Protein AF-A0A7X6XR40-F1 (afdb_monomer)

Mean predicted aligned error: 2.93 Å

Structure (mmCIF, N/CA/C/O backbone):
data_AF-A0A7X6XR40-F1
#
_entry.id   AF-A0A7X6XR40-F1
#
loop_
_atom_site.group_PDB
_atom_site.id
_atom_site.type_symbol
_atom_site.label_atom_id
_atom_site.label_alt_id
_atom_site.label_comp_id
_atom_site.label_asym_id
_atom_site.label_entity_id
_atom_site.label_seq_id
_atom_site.pdbx_PDB_ins_code
_atom_site.Cartn_x
_atom_site.Cartn_y
_atom_site.Cartn_z
_atom_site.occupancy
_atom_site.B_iso_or_equiv
_atom_site.auth_seq_id
_atom_site.auth_comp_id
_atom_site.auth_asym_id
_atom_site.auth_atom_id
_atom_site.pdbx_PDB_model_num
ATOM 1 N N . MET A 1 1 ? 4.970 -4.796 6.712 1.00 88.38 1 MET A N 1
ATOM 2 C CA . MET A 1 1 ? 3.882 -3.831 7.038 1.00 88.38 1 MET A CA 1
ATOM 3 C C . MET A 1 1 ? 2.537 -4.477 6.738 1.00 88.38 1 MET A C 1
ATOM 5 O O . MET A 1 1 ? 2.400 -4.984 5.636 1.00 88.38 1 MET A O 1
ATOM 9 N N . GLU A 1 2 ? 1.564 -4.469 7.660 1.00 93.38 2 GLU A N 1
ATOM 10 C CA . GLU A 1 2 ? 0.264 -5.142 7.457 1.00 93.38 2 GLU A CA 1
ATOM 11 C C . GLU A 1 2 ? -0.925 -4.172 7.443 1.00 93.38 2 GLU A C 1
ATOM 13 O O . GLU A 1 2 ? -1.208 -3.503 8.439 1.00 93.38 2 GLU A O 1
ATOM 18 N N . LEU A 1 3 ? -1.663 -4.157 6.332 1.00 94.62 3 LEU A N 1
ATOM 19 C CA . LEU A 1 3 ? -2.835 -3.304 6.114 1.00 94.62 3 LEU A CA 1
ATOM 20 C C . LEU A 1 3 ? -3.944 -4.071 5.392 1.00 94.62 3 LEU A C 1
ATOM 22 O O . LEU A 1 3 ? -3.682 -5.084 4.743 1.00 94.62 3 LEU A O 1
ATOM 26 N N . SER A 1 4 ? -5.181 -3.583 5.470 1.00 95.31 4 SER A N 1
ATOM 27 C CA . SER A 1 4 ? -6.272 -4.093 4.631 1.00 95.31 4 SER A CA 1
ATOM 28 C C . SER A 1 4 ? -6.017 -3.816 3.145 1.00 95.31 4 SER A C 1
ATOM 30 O O . SER A 1 4 ? -5.363 -2.836 2.776 1.00 95.31 4 SER A O 1
ATOM 32 N N . ALA A 1 5 ? -6.581 -4.639 2.263 1.00 95.00 5 ALA A N 1
ATOM 33 C CA . ALA A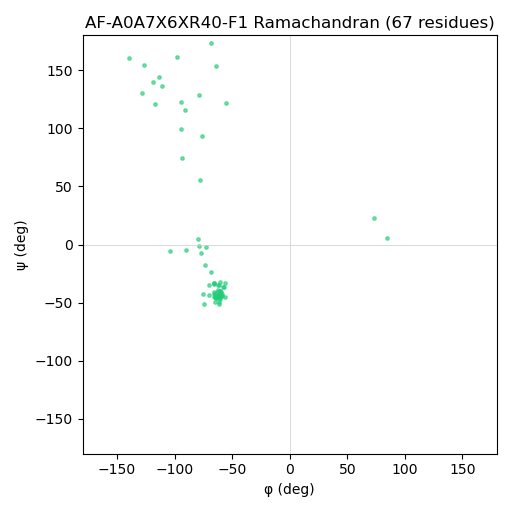 1 5 ? -6.498 -4.432 0.819 1.00 95.00 5 ALA A CA 1
ATOM 34 C C . ALA A 1 5 ? -7.039 -3.052 0.396 1.00 95.00 5 ALA A C 1
ATOM 36 O O . ALA A 1 5 ? -6.496 -2.423 -0.515 1.00 95.00 5 ALA A O 1
ATOM 37 N N . LYS A 1 6 ? -8.058 -2.534 1.095 1.00 95.44 6 LYS A N 1
ATOM 38 C CA . LYS A 1 6 ? -8.585 -1.174 0.907 1.00 95.44 6 LYS A CA 1
ATOM 39 C C . LYS A 1 6 ? -7.585 -0.079 1.280 1.00 95.44 6 LYS A C 1
ATOM 41 O O . LYS A 1 6 ? -7.480 0.920 0.572 1.00 95.44 6 LYS A O 1
ATOM 46 N N . GLU A 1 7 ? -6.866 -0.234 2.385 1.00 96.62 7 GLU A N 1
ATOM 47 C CA . GLU A 1 7 ? -5.812 0.704 2.790 1.00 96.62 7 GLU A CA 1
ATOM 48 C C . GLU A 1 7 ? -4.657 0.688 1.792 1.00 96.62 7 GLU A C 1
ATOM 50 O O . GLU A 1 7 ? -4.247 1.744 1.309 1.00 96.62 7 GLU A O 1
ATOM 55 N N . TRP A 1 8 ? -4.220 -0.503 1.379 1.00 96.56 8 TRP A N 1
ATOM 56 C CA . TRP A 1 8 ? -3.218 -0.642 0.329 1.00 96.56 8 TRP A CA 1
ATOM 57 C C . TRP A 1 8 ? -3.635 0.013 -0.985 1.00 96.56 8 TRP A C 1
ATOM 59 O O . TRP A 1 8 ? -2.800 0.610 -1.664 1.00 96.56 8 TRP A O 1
ATOM 69 N N . ARG A 1 9 ? -4.922 -0.053 -1.343 1.00 96.00 9 ARG A N 1
ATOM 70 C CA . ARG A 1 9 ? -5.434 0.599 -2.551 1.00 96.00 9 ARG A CA 1
ATOM 71 C C . ARG A 1 9 ? -5.250 2.112 -2.506 1.00 96.00 9 ARG A C 1
ATOM 73 O O . ARG A 1 9 ? -4.820 2.694 -3.496 1.00 96.00 9 ARG A O 1
ATOM 80 N N . LYS A 1 10 ? -5.515 2.739 -1.360 1.00 96.75 10 LYS A N 1
ATOM 81 C CA . LYS A 1 10 ? -5.308 4.184 -1.196 1.00 96.75 10 LYS A CA 1
ATOM 82 C C . LYS A 1 10 ? -3.829 4.558 -1.273 1.00 96.75 10 LYS A C 1
ATOM 84 O O . LYS A 1 10 ? -3.492 5.555 -1.900 1.00 96.75 10 LYS A O 1
ATOM 89 N N . ILE A 1 11 ? -2.951 3.760 -0.663 1.00 97.06 11 ILE A N 1
ATOM 90 C CA . ILE A 1 11 ? -1.493 3.963 -0.737 1.00 97.06 11 ILE A CA 1
ATOM 91 C C . ILE A 1 11 ? -1.022 3.873 -2.185 1.00 97.06 11 ILE A C 1
ATOM 93 O O . ILE A 1 11 ? -0.287 4.737 -2.655 1.00 97.06 11 ILE A O 1
ATOM 97 N N . TRP A 1 12 ? -1.483 2.849 -2.902 1.00 97.31 12 TRP A N 1
ATOM 98 C CA . TRP A 1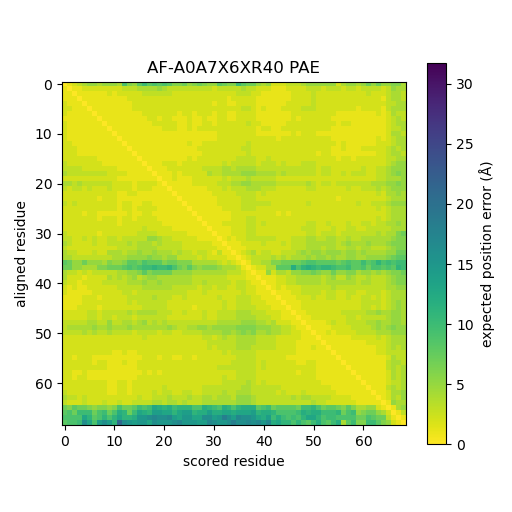 12 ? -1.204 2.674 -4.320 1.00 97.31 12 TRP A CA 1
ATOM 99 C C . TRP A 1 12 ? -1.631 3.894 -5.148 1.00 97.31 12 TRP A C 1
ATOM 101 O O . TRP A 1 12 ? -0.842 4.370 -5.960 1.00 97.31 12 TRP A O 1
ATOM 111 N N . GLU A 1 13 ? -2.832 4.437 -4.912 1.00 97.38 13 GLU A N 1
ATOM 112 C CA . GLU A 1 13 ? -3.320 5.644 -5.598 1.00 97.38 13 GLU A CA 1
ATOM 113 C C . GLU A 1 13 ? -2.428 6.859 -5.321 1.00 97.38 13 GLU A C 1
ATOM 115 O O . GLU A 1 13 ? -2.098 7.590 -6.253 1.00 97.38 13 GLU A O 1
ATOM 120 N N . GLN A 1 14 ? -1.997 7.061 -4.070 1.00 97.56 14 GLN A N 1
ATOM 121 C CA . GLN A 1 14 ? -1.075 8.149 -3.719 1.00 97.56 14 GLN A CA 1
ATOM 122 C C . GLN A 1 14 ? 0.265 7.999 -4.444 1.00 97.56 14 GLN A C 1
ATOM 124 O O . GLN A 1 14 ? 0.692 8.915 -5.138 1.00 97.56 14 GLN A O 1
ATOM 129 N N . LEU A 1 15 ? 0.890 6.822 -4.361 1.00 97.19 15 LEU A N 1
ATOM 130 C CA . LEU A 1 15 ? 2.175 6.557 -5.012 1.00 97.19 15 LEU A CA 1
ATOM 131 C C . LEU A 1 15 ? 2.100 6.711 -6.533 1.00 97.19 15 LEU A C 1
ATOM 133 O O . LEU A 1 15 ? 3.023 7.249 -7.141 1.00 97.19 15 LEU A O 1
ATOM 137 N N . TYR A 1 16 ? 1.008 6.258 -7.150 1.00 96.75 16 TYR A N 1
ATOM 138 C CA . TYR A 1 16 ? 0.791 6.417 -8.584 1.00 96.75 16 TYR A CA 1
ATOM 139 C C . TYR A 1 16 ? 0.668 7.897 -8.974 1.00 96.75 16 TYR A C 1
ATOM 141 O O . TYR A 1 16 ? 1.333 8.338 -9.911 1.00 96.75 16 TYR A O 1
ATOM 149 N N . ASN A 1 17 ? -0.124 8.673 -8.229 1.00 96.31 17 ASN A N 1
ATOM 150 C CA . ASN A 1 17 ? -0.309 10.106 -8.476 1.00 96.31 17 ASN A CA 1
ATOM 151 C C . ASN A 1 17 ? 0.973 10.920 -8.241 1.00 96.31 17 ASN A C 1
ATOM 153 O O . ASN A 1 17 ? 1.220 11.885 -8.960 1.00 96.31 17 ASN A O 1
ATOM 157 N N . ASP A 1 18 ? 1.804 10.499 -7.288 1.00 95.00 18 ASP A N 1
ATOM 158 C CA . ASP A 1 18 ? 3.097 11.118 -6.977 1.00 95.00 18 ASP A CA 1
ATOM 159 C C . ASP A 1 18 ? 4.208 10.718 -7.973 1.00 95.00 18 ASP A C 1
ATOM 161 O O . ASP A 1 18 ? 5.343 11.182 -7.877 1.00 95.00 18 ASP A O 1
ATOM 165 N N . GLY A 1 19 ? 3.903 9.862 -8.956 1.00 96.31 19 GLY A N 1
ATOM 166 C CA . GLY A 1 19 ? 4.847 9.438 -9.993 1.00 96.31 19 GLY A CA 1
ATOM 167 C C . GLY A 1 19 ? 5.751 8.268 -9.593 1.00 96.31 19 GLY A C 1
ATOM 168 O O . GLY A 1 19 ? 6.597 7.849 -10.386 1.00 96.31 19 GLY A O 1
ATOM 169 N N . HIS A 1 20 ? 5.543 7.660 -8.422 1.00 96.25 20 HIS A N 1
ATOM 170 C CA . HIS A 1 20 ? 6.254 6.463 -7.959 1.00 96.25 20 HIS A CA 1
ATOM 171 C C . HIS A 1 20 ? 5.713 5.182 -8.624 1.00 96.25 20 HIS A C 1
ATOM 173 O O . HIS A 1 20 ? 5.323 4.217 -7.964 1.00 96.25 20 HIS A O 1
ATOM 179 N N . SER A 1 21 ? 5.707 5.159 -9.962 1.00 94.38 21 SER A N 1
ATOM 180 C CA . SER A 1 21 ? 5.079 4.106 -10.778 1.00 94.38 21 SER A CA 1
ATOM 181 C C . SER A 1 21 ? 5.661 2.711 -10.538 1.00 94.38 21 SER A C 1
ATOM 183 O O . SER A 1 21 ? 4.923 1.733 -10.593 1.00 94.38 21 SER A O 1
ATOM 185 N N . ASN A 1 22 ? 6.958 2.603 -10.228 1.00 95.44 22 ASN A N 1
ATOM 186 C CA . ASN A 1 22 ? 7.584 1.317 -9.903 1.00 95.44 22 ASN A CA 1
ATOM 187 C C . ASN A 1 22 ? 7.021 0.738 -8.598 1.00 95.44 22 ASN A C 1
ATOM 189 O O . ASN A 1 22 ? 6.652 -0.435 -8.545 1.00 95.44 22 ASN A O 1
ATOM 193 N N . LEU A 1 23 ? 6.899 1.578 -7.567 1.00 95.44 23 LEU A N 1
ATOM 194 C CA . LEU A 1 23 ? 6.406 1.176 -6.252 1.00 95.44 23 LEU A CA 1
ATOM 195 C C . LEU A 1 23 ? 4.910 0.857 -6.293 1.00 95.44 23 LEU A C 1
ATOM 197 O O . LEU A 1 23 ? 4.470 -0.177 -5.796 1.00 95.44 23 LEU A O 1
ATOM 201 N N . ALA A 1 24 ? 4.136 1.701 -6.979 1.00 96.69 24 ALA A N 1
ATOM 202 C CA . ALA A 1 24 ? 2.730 1.442 -7.253 1.00 96.69 24 ALA A CA 1
ATOM 203 C C . ALA A 1 24 ? 2.547 0.145 -8.068 1.00 96.69 24 ALA A C 1
ATOM 205 O O . ALA A 1 24 ? 1.706 -0.688 -7.738 1.00 96.69 24 ALA A O 1
ATOM 206 N N . GLY A 1 25 ? 3.359 -0.076 -9.103 1.00 96.62 25 GLY A N 1
ATOM 207 C CA . GLY A 1 25 ? 3.321 -1.298 -9.908 1.00 96.62 25 GLY A CA 1
ATOM 208 C C . GLY A 1 25 ? 3.575 -2.555 -9.078 1.00 96.62 25 GLY A C 1
ATOM 209 O O . GLY A 1 25 ? 2.843 -3.533 -9.210 1.00 96.62 25 GLY A O 1
ATOM 210 N N . ARG A 1 26 ? 4.550 -2.504 -8.166 1.00 95.75 26 ARG A N 1
ATOM 211 C CA . ARG A 1 26 ? 4.849 -3.594 -7.232 1.00 95.75 26 ARG A CA 1
ATOM 212 C C . ARG A 1 26 ? 3.671 -3.907 -6.305 1.00 95.75 26 ARG A C 1
ATOM 214 O O . ARG A 1 26 ? 3.245 -5.053 -6.238 1.00 95.75 26 ARG A O 1
ATOM 221 N N . ILE A 1 27 ? 3.093 -2.891 -5.662 1.00 96.12 27 ILE A N 1
ATOM 222 C CA . ILE A 1 27 ? 1.917 -3.063 -4.790 1.00 96.12 27 ILE A CA 1
ATOM 223 C C . ILE A 1 27 ? 0.745 -3.665 -5.579 1.00 96.12 27 ILE A C 1
ATOM 225 O O . ILE A 1 27 ? 0.102 -4.600 -5.110 1.00 96.12 27 ILE A O 1
ATOM 229 N N . ALA A 1 28 ? 0.488 -3.181 -6.798 1.00 95.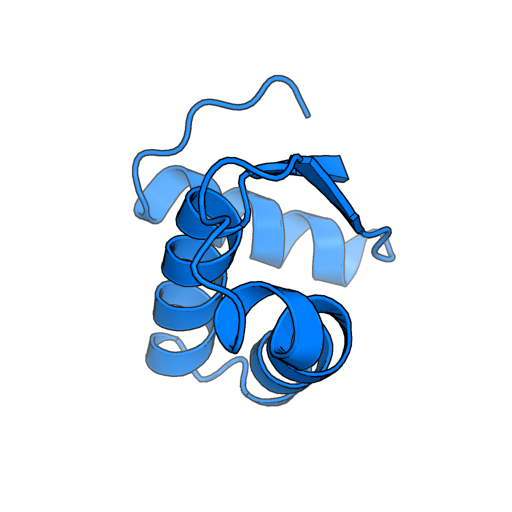56 28 ALA A N 1
ATOM 230 C CA . ALA A 1 28 ? -0.563 -3.728 -7.655 1.00 95.56 28 ALA A CA 1
ATOM 231 C C . ALA A 1 28 ? -0.288 -5.167 -8.110 1.00 95.56 28 ALA A C 1
ATOM 233 O O . ALA A 1 28 ? -1.232 -5.937 -8.268 1.00 95.56 28 ALA A O 1
ATOM 234 N N . HIS A 1 29 ? 0.975 -5.542 -8.318 1.00 95.38 29 HIS A N 1
ATOM 235 C CA . HIS A 1 29 ? 1.351 -6.918 -8.626 1.00 95.38 29 HIS A CA 1
ATOM 236 C C . HIS A 1 29 ? 1.041 -7.849 -7.448 1.00 95.38 29 HIS A C 1
ATOM 238 O O . HIS A 1 29 ? 0.355 -8.856 -7.626 1.00 95.38 29 HIS A O 1
ATOM 244 N N . ASP A 1 30 ? 1.467 -7.465 -6.243 1.00 93.81 30 ASP A N 1
ATOM 245 C CA . ASP A 1 30 ? 1.317 -8.292 -5.045 1.00 93.81 30 ASP A CA 1
ATOM 246 C C . ASP A 1 30 ? -0.150 -8.391 -4.592 1.00 93.81 30 ASP A C 1
ATOM 248 O O . ASP A 1 30 ? -0.596 -9.445 -4.144 1.00 93.81 30 ASP A O 1
ATOM 252 N N . LEU A 1 31 ? -0.939 -7.324 -4.758 1.00 94.50 31 LEU A N 1
ATOM 253 C CA . LEU A 1 31 ? -2.331 -7.248 -4.289 1.00 94.50 31 LEU A CA 1
ATOM 254 C C . LEU A 1 31 ? -3.383 -7.395 -5.382 1.00 94.50 31 LEU A C 1
ATOM 256 O O . LEU A 1 31 ? -4.571 -7.460 -5.067 1.00 94.50 31 LEU A O 1
ATOM 260 N N . GLY A 1 32 ? -2.988 -7.462 -6.653 1.00 91.12 32 GLY A N 1
ATOM 261 C CA . GLY A 1 32 ? -3.930 -7.496 -7.771 1.00 91.12 32 GLY A CA 1
ATOM 262 C C . GLY A 1 32 ? -4.917 -8.657 -7.667 1.00 91.12 32 GLY A C 1
ATOM 263 O O . GLY A 1 32 ? -6.100 -8.496 -7.950 1.00 91.12 32 GLY A O 1
ATOM 264 N N . HIS A 1 33 ? -4.464 -9.809 -7.168 1.00 91.19 33 HIS A N 1
ATOM 265 C CA . HIS A 1 33 ? -5.333 -10.958 -6.917 1.00 91.19 33 HIS A CA 1
ATOM 266 C C . HIS A 1 33 ? -6.369 -10.699 -5.807 1.00 91.19 33 HIS A C 1
ATOM 268 O O . HIS A 1 33 ? -7.496 -11.176 -5.912 1.00 91.19 33 HIS A O 1
ATOM 274 N N . VAL A 1 34 ? -6.020 -9.914 -4.782 1.00 93.31 34 VAL A N 1
ATOM 275 C CA . VAL A 1 34 ? -6.923 -9.548 -3.679 1.00 93.31 34 VAL A CA 1
ATOM 276 C C . VAL A 1 34 ? -7.927 -8.494 -4.129 1.00 93.31 34 VAL A C 1
ATOM 278 O O . VAL A 1 34 ? -9.110 -8.632 -3.846 1.00 93.31 34 VAL A O 1
ATOM 281 N N . TRP A 1 35 ? -7.496 -7.478 -4.881 1.00 91.19 35 TRP A N 1
ATOM 282 C CA . TRP A 1 35 ? -8.400 -6.451 -5.421 1.00 91.19 35 TRP A CA 1
ATOM 283 C C . TRP A 1 35 ? -9.352 -6.972 -6.498 1.00 91.19 35 TRP A C 1
ATOM 285 O O . TRP A 1 35 ? -10.413 -6.392 -6.700 1.00 91.19 35 TRP A O 1
ATOM 295 N N . ASN A 1 36 ? -8.992 -8.063 -7.178 1.00 90.00 36 ASN A N 1
ATOM 296 C CA . ASN A 1 36 ? -9.899 -8.779 -8.076 1.00 90.00 36 ASN A CA 1
ATOM 297 C C . ASN A 1 36 ? -10.911 -9.663 -7.324 1.00 90.00 36 ASN A C 1
ATOM 299 O O . ASN A 1 36 ? -11.798 -10.238 -7.951 1.00 90.00 36 ASN A O 1
ATOM 303 N N . SER A 1 37 ? -10.773 -9.796 -6.004 1.00 89.50 37 SER A N 1
ATOM 304 C CA . SER A 1 37 ? -11.768 -10.419 -5.134 1.00 89.50 37 SER A CA 1
ATOM 305 C C . SER A 1 37 ? -12.641 -9.351 -4.467 1.00 89.50 37 SER A C 1
ATOM 307 O O . SER A 1 37 ? -12.240 -8.198 -4.335 1.00 89.50 37 SER A O 1
ATOM 309 N N . ASP A 1 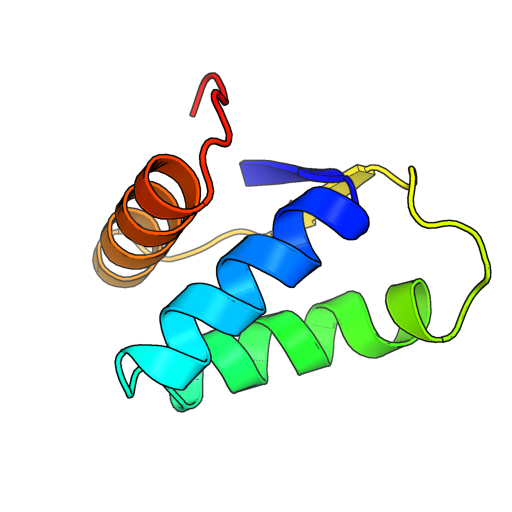38 ? -13.808 -9.742 -3.960 1.00 87.44 38 ASP A N 1
ATOM 310 C CA . ASP A 1 38 ? -14.669 -8.838 -3.185 1.00 87.44 38 ASP A CA 1
ATOM 311 C C . ASP A 1 38 ? -14.207 -8.666 -1.720 1.00 87.44 38 ASP A C 1
ATOM 313 O O . ASP A 1 38 ? -14.878 -8.005 -0.925 1.00 87.44 38 ASP A O 1
ATOM 317 N N . ASN A 1 39 ? -13.061 -9.243 -1.329 1.00 89.62 39 ASN A N 1
ATOM 318 C CA . ASN A 1 39 ? -12.563 -9.211 0.047 1.00 89.62 39 ASN A CA 1
ATOM 319 C C . ASN A 1 39 ? -11.592 -8.044 0.300 1.00 89.62 39 ASN A C 1
ATOM 321 O O . ASN A 1 39 ? -10.380 -8.213 0.439 1.00 89.62 39 ASN A O 1
ATOM 325 N N . TRP A 1 40 ? -12.146 -6.838 0.398 1.00 91.44 40 TRP A N 1
ATOM 326 C CA . TRP A 1 40 ? -11.384 -5.599 0.604 1.00 91.44 40 TRP A CA 1
ATOM 327 C C . TRP A 1 40 ? -10.816 -5.421 2.020 1.00 91.44 40 TRP A C 1
ATOM 329 O O . TRP A 1 40 ? -9.897 -4.619 2.215 1.00 91.44 40 TRP A O 1
ATOM 339 N N . ASP A 1 41 ? -11.338 -6.168 2.993 1.00 93.56 41 ASP A N 1
ATOM 340 C CA . ASP A 1 41 ? -10.895 -6.135 4.390 1.00 93.56 41 ASP A CA 1
ATOM 341 C C . ASP A 1 41 ? -9.777 -7.149 4.678 1.00 93.56 41 ASP A C 1
ATOM 343 O O . ASP A 1 41 ? -9.216 -7.159 5.777 1.00 93.56 41 ASP A O 1
ATOM 347 N N . GLN A 1 42 ? -9.411 -7.981 3.693 1.00 93.31 42 GLN A N 1
ATOM 348 C CA . GLN A 1 42 ? -8.285 -8.900 3.813 1.00 93.31 42 GLN A CA 1
ATOM 349 C C . GLN A 1 42 ? -7.019 -8.128 4.184 1.00 93.31 42 GLN A C 1
ATOM 351 O O . GLN A 1 42 ? -6.583 -7.234 3.455 1.00 93.31 42 GLN A O 1
ATOM 356 N N . ARG A 1 43 ? -6.420 -8.495 5.318 1.00 94.00 43 ARG A N 1
ATOM 357 C CA . ARG A 1 43 ? -5.140 -7.949 5.761 1.00 94.00 43 ARG A CA 1
ATOM 358 C C . ARG A 1 43 ? -4.016 -8.632 4.998 1.00 94.00 43 ARG A C 1
ATOM 360 O O . ARG A 1 43 ? -3.965 -9.858 4.920 1.00 94.00 43 ARG A O 1
ATOM 367 N N . VAL A 1 44 ? -3.144 -7.828 4.412 1.00 93.75 44 VAL A N 1
ATOM 368 C CA . VAL A 1 44 ? -2.018 -8.284 3.606 1.00 93.75 44 VAL A CA 1
ATOM 369 C C . VAL A 1 44 ? -0.761 -7.614 4.121 1.00 93.75 44 VAL A C 1
ATOM 371 O O . VAL A 1 44 ? -0.717 -6.393 4.302 1.00 93.75 44 VAL A O 1
ATOM 374 N N . SER A 1 45 ? 0.253 -8.439 4.353 1.00 93.94 45 SER A N 1
ATOM 375 C CA . SER A 1 45 ? 1.578 -7.986 4.737 1.00 93.94 45 SER A CA 1
ATOM 376 C C . SER A 1 45 ? 2.456 -7.849 3.503 1.00 93.94 45 SER A C 1
ATOM 378 O O . SER A 1 45 ? 2.644 -8.823 2.780 1.00 93.94 45 SER A O 1
ATOM 380 N N . LEU A 1 46 ? 2.992 -6.651 3.283 1.00 93.38 46 LEU A N 1
ATOM 381 C CA . LEU A 1 46 ? 4.021 -6.389 2.280 1.00 93.38 46 LEU A CA 1
ATOM 382 C C . LEU A 1 46 ? 5.281 -5.875 2.975 1.00 93.38 46 LEU A C 1
ATOM 384 O O . LEU A 1 46 ? 5.201 -5.067 3.909 1.00 93.38 46 LEU A O 1
ATOM 388 N N . ASP A 1 47 ? 6.433 -6.333 2.501 1.00 92.81 47 ASP A N 1
ATOM 389 C CA . ASP A 1 47 ? 7.740 -5.932 3.013 1.00 92.81 47 ASP A CA 1
ATOM 390 C C . ASP A 1 47 ? 8.473 -5.086 1.983 1.00 92.81 47 ASP A C 1
ATOM 392 O O . ASP A 1 47 ? 8.499 -5.405 0.797 1.00 92.81 47 ASP A O 1
ATOM 396 N N . PHE A 1 48 ? 9.091 -4.006 2.440 1.00 91.38 48 PHE A N 1
ATOM 397 C CA . PHE A 1 48 ? 9.816 -3.055 1.608 1.00 91.38 48 PHE A CA 1
ATOM 398 C C . PHE A 1 48 ? 11.221 -2.874 2.168 1.00 91.38 48 PHE A C 1
ATOM 400 O O . PHE A 1 48 ? 11.444 -3.072 3.365 1.00 91.38 48 PHE A O 1
ATOM 407 N N . ASP A 1 49 ? 12.165 -2.489 1.314 1.00 93.12 49 ASP A N 1
ATOM 408 C CA . ASP A 1 49 ? 13.442 -1.989 1.811 1.00 93.12 49 ASP A CA 1
ATOM 409 C C . ASP A 1 49 ? 13.257 -0.627 2.506 1.00 93.12 49 ASP A C 1
ATOM 411 O O . ASP A 1 49 ? 12.165 -0.058 2.537 1.00 93.12 49 ASP A O 1
ATOM 415 N N . LEU A 1 50 ? 14.318 -0.113 3.130 1.00 91.06 50 LEU A N 1
ATOM 416 C CA . LEU A 1 50 ? 14.236 1.094 3.954 1.00 91.06 50 LEU A CA 1
ATOM 417 C C . LEU A 1 50 ? 13.797 2.340 3.160 1.00 91.06 50 LEU A C 1
ATOM 419 O O . LEU A 1 50 ? 13.134 3.216 3.719 1.00 91.06 50 LEU A O 1
ATOM 423 N N . GLU A 1 51 ? 14.201 2.443 1.893 1.00 91.44 51 GLU A N 1
ATOM 424 C CA . GLU A 1 51 ? 13.905 3.595 1.038 1.00 91.44 51 GLU A CA 1
ATOM 425 C C . GLU A 1 51 ? 12.441 3.558 0.597 1.00 91.44 51 GLU A C 1
ATOM 427 O O . GLU A 1 51 ? 11.689 4.503 0.855 1.00 91.44 51 GLU A O 1
ATOM 432 N N . ASP A 1 52 ? 12.016 2.418 0.058 1.00 94.44 52 ASP A N 1
ATOM 433 C CA . ASP A 1 52 ? 10.640 2.159 -0.346 1.00 94.44 52 ASP A CA 1
ATOM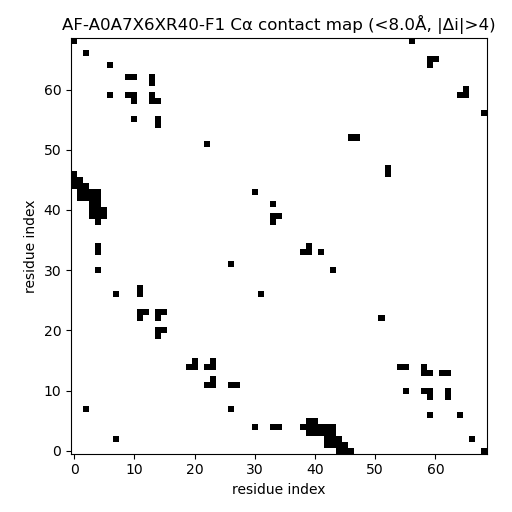 434 C C . ASP A 1 52 ? 9.673 2.278 0.841 1.00 94.44 5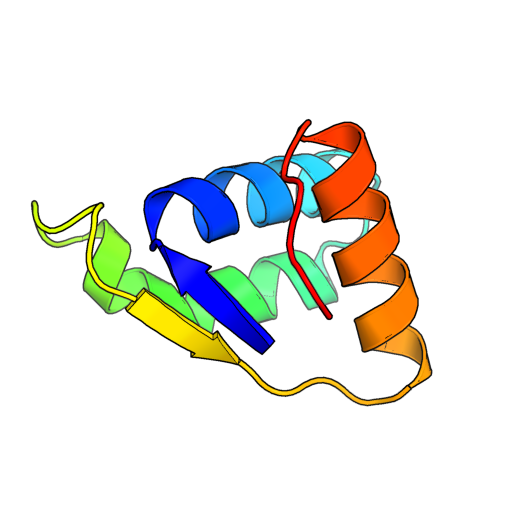2 ASP A C 1
ATOM 436 O O . ASP A 1 52 ? 8.593 2.861 0.722 1.00 94.44 5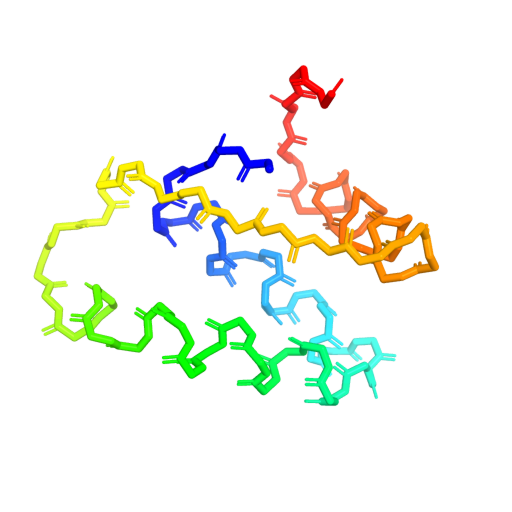2 ASP A O 1
ATOM 440 N N . CYS A 1 53 ? 10.065 1.776 2.017 1.00 93.50 53 CYS A N 1
ATOM 441 C CA . CYS A 1 53 ? 9.232 1.795 3.218 1.00 93.50 53 CYS A CA 1
ATOM 442 C C . CYS A 1 53 ? 8.870 3.225 3.638 1.00 93.50 53 CYS A C 1
ATOM 444 O O . CYS A 1 53 ? 7.717 3.487 3.981 1.00 93.50 53 CYS A O 1
ATOM 446 N N . ARG A 1 54 ? 9.811 4.176 3.548 1.00 93.38 54 ARG A N 1
ATOM 447 C CA . ARG A 1 54 ? 9.536 5.592 3.842 1.00 93.38 54 ARG A CA 1
ATOM 448 C C . ARG A 1 54 ? 8.518 6.191 2.882 1.00 93.38 54 ARG A C 1
ATOM 450 O O . ARG A 1 54 ? 7.590 6.856 3.329 1.00 93.38 54 ARG A O 1
ATOM 457 N N . LEU A 1 55 ? 8.654 5.922 1.584 1.00 95.12 55 LEU A N 1
ATOM 458 C CA . LEU A 1 55 ? 7.709 6.413 0.578 1.00 95.12 55 LEU A CA 1
ATOM 459 C C . LEU A 1 55 ? 6.305 5.835 0.796 1.00 95.12 55 LEU A C 1
ATOM 461 O O . LEU A 1 55 ? 5.316 6.562 0.705 1.00 95.12 55 LEU A O 1
ATOM 465 N N . VAL A 1 56 ? 6.216 4.546 1.135 1.00 95.25 56 VAL A N 1
ATOM 466 C CA . VAL A 1 56 ? 4.951 3.875 1.465 1.00 95.25 56 VAL A CA 1
ATOM 467 C C . VAL A 1 56 ? 4.313 4.472 2.721 1.00 95.25 56 VAL A C 1
ATOM 469 O O . VAL A 1 56 ? 3.117 4.757 2.710 1.00 95.25 56 VAL A O 1
ATOM 472 N N . GLN A 1 57 ? 5.089 4.696 3.786 1.00 94.19 57 GLN A N 1
ATOM 473 C CA . GLN A 1 57 ? 4.601 5.320 5.021 1.00 94.19 57 GLN A CA 1
ATOM 474 C C . GLN A 1 57 ? 4.094 6.744 4.771 1.00 94.19 57 GLN A C 1
ATOM 476 O O . GLN A 1 57 ? 2.995 7.093 5.202 1.00 94.19 57 GLN A O 1
ATOM 481 N N . ASP A 1 58 ? 4.849 7.549 4.028 1.00 94.31 58 ASP A N 1
ATOM 482 C CA . ASP A 1 58 ? 4.470 8.915 3.674 1.00 94.31 58 ASP A CA 1
ATOM 483 C C . ASP A 1 58 ? 3.179 8.949 2.839 1.00 94.31 58 ASP A C 1
ATOM 485 O O . ASP A 1 58 ? 2.271 9.743 3.110 1.00 94.31 58 ASP A O 1
ATOM 489 N N . ALA A 1 59 ? 3.060 8.055 1.853 1.00 95.75 59 ALA A N 1
ATOM 490 C CA . ALA A 1 59 ? 1.845 7.881 1.062 1.00 95.75 59 ALA A CA 1
ATOM 491 C C . ALA A 1 59 ? 0.657 7.434 1.930 1.00 95.75 59 ALA A C 1
ATOM 493 O O . ALA A 1 59 ? -0.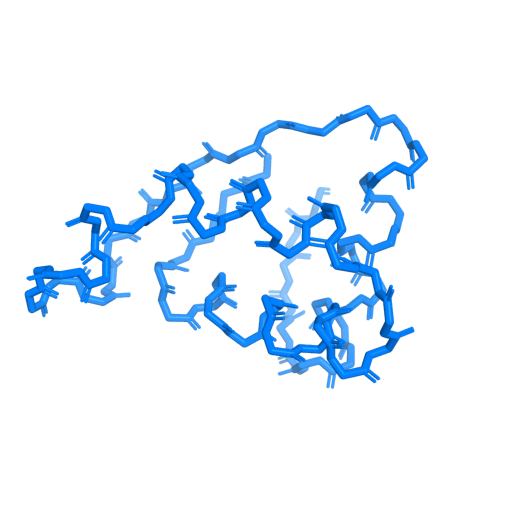459 7.928 1.762 1.00 95.75 59 ALA A O 1
ATOM 494 N N . ALA A 1 60 ? 0.885 6.548 2.900 1.00 95.19 60 ALA A N 1
ATOM 495 C CA . ALA A 1 60 ? -0.143 6.100 3.828 1.00 95.19 60 ALA A CA 1
ATOM 496 C C . ALA A 1 60 ? -0.641 7.219 4.752 1.00 95.19 60 ALA A C 1
ATOM 498 O O . ALA A 1 60 ? -1.852 7.378 4.920 1.00 95.19 60 ALA A O 1
ATOM 499 N N . VAL A 1 61 ? 0.262 8.050 5.280 1.00 94.81 61 VAL A N 1
ATOM 500 C CA . VAL A 1 61 ? -0.100 9.233 6.077 1.00 94.81 61 VAL A CA 1
ATOM 501 C C . VAL A 1 61 ? -0.928 10.212 5.242 1.00 94.81 61 VAL A C 1
ATOM 503 O O . VAL A 1 61 ? -1.976 10.668 5.703 1.00 94.81 61 VAL A O 1
ATOM 506 N N . ARG A 1 62 ? -0.530 10.486 3.989 1.00 94.62 62 ARG A N 1
ATOM 507 C CA . ARG A 1 62 ? -1.312 11.330 3.061 1.00 94.62 62 ARG A CA 1
ATOM 508 C C . ARG A 1 62 ? -2.684 10.741 2.732 1.00 94.62 62 ARG A C 1
ATOM 510 O O . ARG A 1 62 ? -3.655 11.482 2.612 1.00 94.62 62 ARG A O 1
ATOM 517 N N . ALA A 1 63 ? -2.784 9.418 2.646 1.00 94.06 63 ALA A N 1
ATOM 518 C CA . ALA A 1 63 ? -4.046 8.699 2.479 1.00 94.06 63 ALA A CA 1
ATOM 519 C C . ALA A 1 63 ? -4.933 8.686 3.745 1.00 94.06 63 ALA A C 1
ATOM 521 O O . ALA A 1 63 ? -6.037 8.129 3.713 1.00 94.06 63 ALA A O 1
ATOM 522 N N . GLY A 1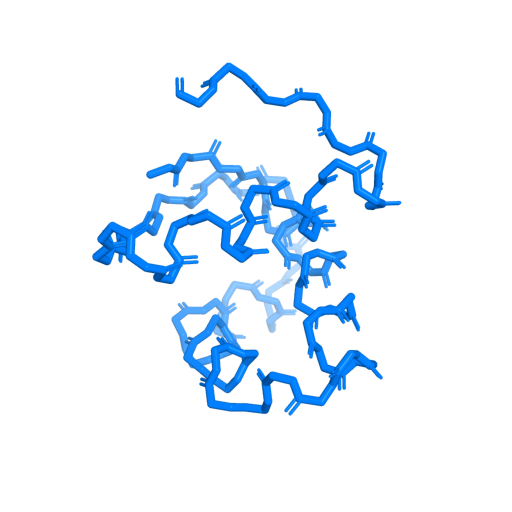 64 ? -4.471 9.277 4.855 1.00 94.31 64 GLY A N 1
ATOM 523 C CA . GLY A 1 64 ? -5.178 9.310 6.135 1.00 94.31 64 GLY A CA 1
ATOM 524 C C . GLY A 1 64 ? -5.183 7.967 6.866 1.00 94.31 64 GLY A C 1
ATOM 525 O O . GLY A 1 64 ? -6.081 7.712 7.668 1.00 94.31 64 GLY A O 1
ATOM 526 N N . ILE A 1 65 ? -4.225 7.086 6.569 1.00 93.69 65 ILE A N 1
ATOM 527 C CA . ILE A 1 65 ? -4.088 5.776 7.205 1.00 93.69 65 ILE A CA 1
ATOM 528 C C . ILE A 1 65 ? -3.168 5.938 8.410 1.00 93.69 65 ILE A C 1
ATOM 530 O O . ILE A 1 65 ? -1.988 6.259 8.280 1.00 93.69 65 ILE A O 1
ATOM 534 N N . SER A 1 66 ? -3.723 5.714 9.597 1.00 78.06 66 SER A N 1
ATOM 535 C CA . SER A 1 66 ? -2.946 5.641 10.827 1.00 78.06 66 SER A CA 1
ATOM 536 C C . SER A 1 66 ? -2.623 4.177 11.087 1.00 78.06 66 SER A C 1
ATOM 538 O O . SER A 1 66 ? -3.473 3.431 11.564 1.00 78.06 66 SER A O 1
ATOM 540 N N . ALA A 1 67 ? -1.413 3.758 10.734 1.00 70.12 67 ALA A N 1
ATOM 541 C CA . ALA A 1 67 ? -0.916 2.445 11.106 1.00 70.12 67 ALA A CA 1
ATOM 542 C C . ALA A 1 67 ? 0.256 2.582 12.074 1.00 70.12 67 ALA A C 1
ATOM 544 O O . ALA A 1 67 ? 1.070 3.502 11.980 1.00 70.12 67 ALA A O 1
ATOM 545 N N . SER A 1 68 ? 0.324 1.653 13.018 1.00 65.19 68 SER A N 1
ATOM 546 C CA . SER A 1 68 ? 1.501 1.399 13.838 1.00 65.19 68 SER A CA 1
ATOM 547 C C . SER A 1 68 ? 2.501 0.641 12.965 1.00 65.19 68 SER A C 1
ATOM 549 O O . SER A 1 68 ? 2.383 -0.573 12.801 1.00 65.19 68 SER A O 1
ATOM 551 N N . TRP A 1 69 ? 3.399 1.383 12.318 1.00 67.19 69 TRP A N 1
ATOM 552 C CA . TRP A 1 69 ? 4.453 0.836 11.462 1.00 67.19 69 TRP A CA 1
ATOM 553 C C . TRP A 1 69 ? 5.575 0.188 12.271 1.00 67.19 69 TRP A C 1
ATOM 555 O O . TRP A 1 69 ? 5.922 0.743 13.340 1.00 67.19 69 TRP A O 1
#

Foldseek 3Di:
DKDFQLLLVQLLVLCVVVVVCVLSVVSCVVCVVVVVDPRRRDIDDDDDPPVSVVSSVVSSVVSVHDDPD

Solvent-accessible surface area (backbone atoms only — not comparable to full-atom values): 3948 Å² total; per-residue (Å²): 88,79,40,30,47,54,56,50,50,45,26,36,52,42,29,43,74,74,64,40,48,69,61,22,50,51,53,46,63,76,40,43,72,47,71,75,41,92,55,46,74,47,70,46,72,52,85,66,55,79,70,56,40,51,55,50,51,54,26,24,50,74,60,70,51,88,71,95,123

Radius of gyration: 10.87 Å; Cα contacts (8 Å, |Δi|>4): 69; chains: 1; bounding box: 29×22×25 Å

Sequence (69 aa):
MELSAKEWRKIWEQLYNDGHSNLAGRIAHDLGHVWNSDNWDQRVSLDFDLEDCRLVQDAAVRAGISASW

Secondary structure (DSSP, 8-state):
-EEEHHHHHHHHHHHHHTT-HHHHHHHHHHHHHHHTSS-TT-EEE----HHHHHHHHHHHHHTT-----

Nearest PDB structures (foldseek):
  8w9m-assembly1_D  TM=2.730E-01  e=9.600E+00  Nostoc sp. PCC 7120 = FACHB-418

pLDDT: mean 92.82, std 6.15, range [65.19, 97.56]